Protein AF-A0A7S2KEC2-F1 (afdb_monomer)

Mean predicted aligned error: 4.67 Å

Sequence (124 aa):
RSFASSNIIGSRLQLGKDRLLQEFTYMDPRAVGKWDTLPISEVEPAIWALDSAEAGPQGKGGEPPPTDDSTPNETLSIQVIRLRQLISVLDTSFSGENILLIFPDGTGPALLTCMIGGIPLDRV

Radius of gyration: 16.01 Å; Cα contacts (8 Å, |Δi|>4): 134; chains: 1; bounding box: 39×32×39 Å

Foldseek 3Di:
DLLVVLVVVCVVVVHDPVLSDDDDQQQADAFQAPCPPPDCVVRVVVLVCQQVPFCALQQNGRWRDHYPVPRDTDTLNVSLVSLVVVVVCCCVPVPPHDDDDGHPDDSNVVSNVCVVVVNHSSRD

Nearest PDB structures (foldseek):
  4av3-assembly1_A  TM=4.482E-01  e=8.343E+00  Thermotoga maritima
  8to2-assembly1_B  TM=2.078E-01  e=4.167E+00  Synechocystis sp. PCC 6803

Solvent-accessible surface area (backbone atoms only — not comparable to full-atom values): 7353 Å² total; per-residue (Å²): 112,28,68,63,52,49,53,56,51,33,60,75,70,67,52,57,72,91,76,64,78,84,68,70,84,45,56,52,74,80,40,41,19,56,49,69,84,50,59,63,87,62,42,54,61,50,51,53,49,34,50,74,72,44,6,54,60,67,26,72,36,47,60,41,56,72,37,96,81,71,48,57,42,45,30,64,40,55,50,50,53,33,43,52,51,42,50,56,50,46,57,71,75,43,68,93,60,92,82,87,86,72,60,74,56,70,61,64,60,53,52,50,50,33,53,77,68,69,47,55,73,63,79,109

pLDDT: mean 89.36, std 4.73, range [63.31, 94.56]

Organism: NCBI:txid163516

Structure (mmCIF, N/CA/C/O backbone):
data_AF-A0A7S2KEC2-F1
#
_entry.id   AF-A0A7S2KEC2-F1
#
loop_
_atom_site.group_PDB
_atom_site.id
_atom_site.type_symbol
_atom_site.label_atom_id
_atom_site.label_alt_id
_atom_site.label_comp_id
_atom_site.label_asym_id
_atom_site.label_entity_id
_atom_site.label_seq_id
_atom_site.pdbx_PDB_ins_code
_atom_site.Cartn_x
_atom_site.Cartn_y
_atom_site.Cartn_z
_atom_site.occupancy
_atom_site.B_iso_or_equiv
_atom_site.auth_seq_id
_atom_site.auth_comp_id
_atom_site.auth_asym_id
_atom_site.auth_atom_id
_atom_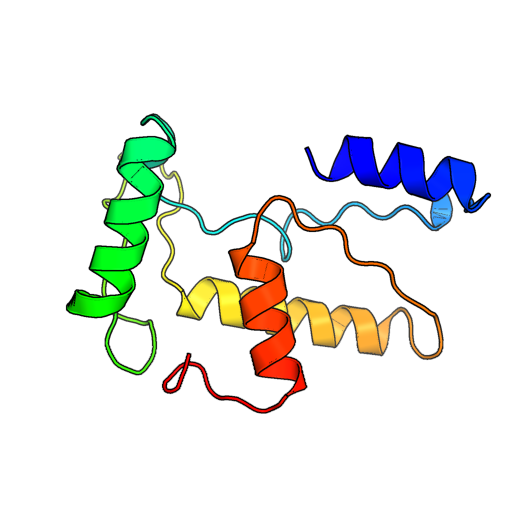site.pdbx_PDB_model_num
ATOM 1 N N . ARG A 1 1 ? -9.131 9.949 -2.244 1.00 77.75 1 ARG A N 1
ATOM 2 C CA . ARG A 1 1 ? -10.470 9.344 -2.510 1.00 77.75 1 ARG A CA 1
ATOM 3 C C . ARG A 1 1 ? -11.017 8.602 -1.285 1.00 77.75 1 ARG A C 1
ATOM 5 O O . ARG A 1 1 ? -12.175 8.809 -0.931 1.00 77.75 1 ARG A O 1
ATOM 12 N N . SER A 1 2 ? -10.187 7.809 -0.606 1.00 85.06 2 SER A N 1
ATOM 13 C CA . SER A 1 2 ? -10.510 7.105 0.647 1.00 85.06 2 SER A CA 1
ATOM 14 C C . SER A 1 2 ? -11.086 8.014 1.746 1.00 85.06 2 SER A C 1
ATOM 16 O O . SER A 1 2 ? -12.136 7.702 2.294 1.00 85.06 2 SER A O 1
ATOM 18 N N . PHE A 1 3 ? -10.495 9.189 1.991 1.00 89.00 3 PHE A N 1
ATOM 19 C CA . PHE A 1 3 ? -10.954 10.128 3.033 1.00 89.00 3 PHE A CA 1
ATOM 20 C C . PHE A 1 3 ? -12.397 10.644 2.859 1.00 89.00 3 PHE A C 1
ATOM 22 O O . PHE A 1 3 ? -13.158 10.767 3.815 1.00 89.00 3 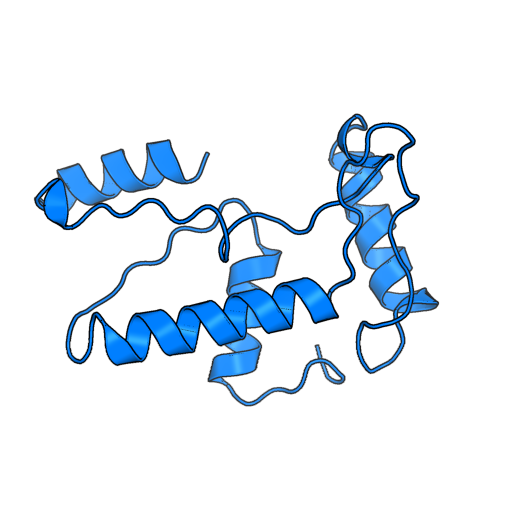PHE A O 1
ATOM 29 N N . ALA A 1 4 ? -12.819 10.958 1.632 1.00 91.12 4 ALA A N 1
ATOM 30 C CA . ALA A 1 4 ? -14.202 11.382 1.400 1.00 91.12 4 ALA A CA 1
ATOM 31 C C . ALA A 1 4 ? -15.178 10.225 1.677 1.00 91.12 4 ALA A C 1
ATOM 33 O O . ALA A 1 4 ? -16.230 10.419 2.285 1.00 91.12 4 ALA A O 1
ATOM 34 N N . SER A 1 5 ? -14.784 9.010 1.288 1.00 92.56 5 SER A N 1
ATOM 35 C CA . SER A 1 5 ? -15.566 7.795 1.519 1.00 92.56 5 SER A CA 1
ATOM 36 C C . SER A 1 5 ? -15.682 7.475 3.010 1.00 92.56 5 SER A C 1
ATOM 38 O O . SER A 1 5 ? -16.777 7.158 3.469 1.00 92.56 5 SER A O 1
ATOM 40 N N . SER A 1 6 ? -14.602 7.633 3.786 1.00 92.62 6 SER A N 1
ATOM 41 C CA . SER A 1 6 ? -14.628 7.411 5.237 1.00 92.62 6 SER A CA 1
ATOM 42 C C . SER A 1 6 ? -15.555 8.382 5.959 1.00 92.62 6 SER A C 1
ATOM 44 O O . SER A 1 6 ? -16.319 7.956 6.818 1.00 92.62 6 SER A O 1
ATOM 46 N N . ASN A 1 7 ? -15.593 9.654 5.554 1.00 92.50 7 ASN A N 1
ATOM 47 C CA . ASN A 1 7 ? -16.534 10.624 6.117 1.00 92.50 7 ASN A CA 1
ATOM 48 C C . ASN A 1 7 ? -17.997 10.281 5.795 1.00 92.50 7 ASN A C 1
ATOM 50 O O . ASN A 1 7 ? -18.866 10.358 6.667 1.00 92.50 7 ASN A O 1
ATOM 54 N N . ILE A 1 8 ? -18.287 9.869 4.556 1.00 94.38 8 ILE A N 1
ATOM 55 C CA . ILE A 1 8 ? -19.643 9.461 4.161 1.00 94.38 8 ILE A CA 1
ATOM 56 C C . ILE A 1 8 ? -20.071 8.214 4.945 1.00 94.38 8 ILE A C 1
ATOM 58 O O . ILE A 1 8 ? -21.176 8.182 5.482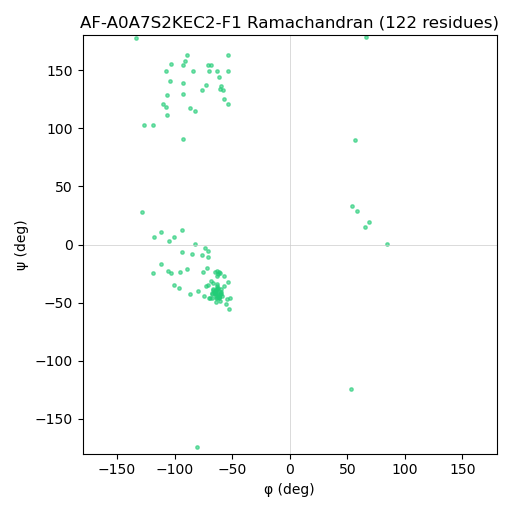 1.00 94.38 8 ILE A O 1
ATOM 62 N N . ILE A 1 9 ? -19.209 7.203 5.052 1.00 93.69 9 ILE A N 1
ATOM 63 C CA . ILE A 1 9 ? -19.524 5.969 5.782 1.00 93.69 9 ILE A CA 1
ATOM 64 C C . ILE A 1 9 ? -19.650 6.247 7.283 1.00 93.69 9 ILE A C 1
ATOM 66 O O . ILE A 1 9 ? -20.638 5.847 7.893 1.00 93.69 9 ILE A O 1
ATOM 70 N N . GLY A 1 10 ? -18.712 6.998 7.860 1.00 93.44 10 GLY A N 1
ATOM 71 C CA . GLY A 1 10 ? -18.717 7.373 9.271 1.00 93.44 10 GLY A CA 1
ATOM 72 C C . GLY A 1 10 ? -19.971 8.138 9.674 1.00 93.44 10 GLY A C 1
ATOM 73 O O . GLY A 1 10 ? -20.598 7.797 10.673 1.00 93.44 10 GLY A O 1
ATOM 74 N N . SER A 1 11 ? -20.402 9.104 8.855 1.00 93.06 11 SER A N 1
ATOM 75 C CA . SER A 1 11 ? -21.653 9.832 9.103 1.00 93.06 11 SER A CA 1
ATOM 76 C C . SER A 1 11 ? -22.888 8.926 9.063 1.00 93.06 11 SER A C 1
ATOM 78 O O . SER A 1 11 ? -23.778 9.080 9.897 1.00 93.06 11 SER A O 1
ATOM 80 N N . ARG A 1 12 ? -22.937 7.940 8.153 1.00 94.56 12 ARG A N 1
ATOM 81 C CA . ARG A 1 12 ? -24.048 6.974 8.082 1.00 94.56 12 ARG A CA 1
ATOM 82 C C . ARG A 1 12 ? -24.061 5.980 9.237 1.00 94.56 12 ARG A C 1
ATOM 84 O O . ARG A 1 12 ? -25.137 5.597 9.679 1.00 94.56 12 ARG A O 1
ATOM 91 N N . LEU A 1 13 ? -22.887 5.585 9.719 1.00 92.88 13 LEU A N 1
ATOM 92 C CA . LEU A 1 13 ? -22.727 4.710 10.881 1.00 92.88 13 LEU A CA 1
ATOM 93 C C . LEU A 1 13 ? -22.816 5.465 12.215 1.00 92.88 13 LEU A C 1
ATOM 95 O O . LEU A 1 13 ? -22.685 4.843 13.263 1.00 92.88 13 LEU A O 1
ATOM 99 N N . GLN A 1 14 ? -23.037 6.786 12.183 1.00 92.75 14 GLN A N 1
ATOM 100 C CA . GLN A 1 14 ? -23.075 7.655 13.364 1.00 92.75 14 GLN A CA 1
ATOM 101 C C . GLN A 1 14 ? -21.806 7.539 14.227 1.00 92.75 14 GLN A C 1
ATOM 103 O O . GLN A 1 14 ? -21.852 7.664 15.450 1.00 92.75 14 GLN A O 1
ATOM 108 N N . LEU A 1 15 ? -20.658 7.309 13.582 1.00 91.31 15 LEU A N 1
ATOM 109 C CA . LEU A 1 15 ? -19.366 7.270 14.254 1.00 91.31 15 LEU A CA 1
ATOM 110 C C . LEU A 1 15 ? -18.940 8.685 14.658 1.00 91.31 15 LEU A C 1
ATOM 112 O O . LEU A 1 15 ? -19.062 9.639 13.883 1.00 91.31 15 LEU A O 1
ATOM 116 N N . GLY A 1 16 ? -18.414 8.813 15.876 1.00 89.19 16 GLY A N 1
ATOM 117 C CA . GLY A 1 16 ? -17.785 10.046 16.336 1.00 89.19 16 GLY A CA 1
ATOM 118 C C . GLY A 1 16 ? -16.545 10.385 15.503 1.00 89.19 16 GLY A C 1
ATOM 119 O O . GLY A 1 16 ? -15.860 9.500 14.987 1.00 89.19 16 GLY A O 1
ATOM 120 N N . LYS A 1 17 ? -16.238 11.681 15.356 1.00 86.31 17 LYS A N 1
ATOM 121 C CA . LYS A 1 17 ? -15.052 12.134 14.600 1.00 86.31 17 LYS A CA 1
ATOM 122 C C . LYS A 1 17 ? -13.736 11.657 15.217 1.00 86.31 17 LYS A C 1
ATOM 124 O O . LYS A 1 17 ? -12.753 11.521 14.506 1.00 86.31 17 LYS A O 1
ATOM 129 N N . ASP A 1 18 ? -13.733 11.390 16.515 1.00 88.12 18 ASP A N 1
ATOM 130 C CA . ASP A 1 18 ? -12.628 10.796 17.268 1.00 88.12 18 ASP A CA 1
ATOM 131 C C . ASP A 1 18 ? -12.313 9.354 16.839 1.00 88.12 18 ASP A C 1
ATOM 133 O O . ASP A 1 18 ? -11.190 8.894 17.015 1.00 88.12 18 ASP A O 1
ATOM 137 N N . ARG A 1 19 ? -13.287 8.653 16.245 1.00 88.69 19 ARG A N 1
ATOM 138 C CA . ARG A 1 19 ? -13.129 7.299 15.695 1.00 88.69 19 ARG A CA 1
ATOM 139 C C . ARG A 1 19 ? -12.786 7.286 14.203 1.00 88.69 19 ARG A C 1
ATOM 141 O O . ARG A 1 19 ? -12.508 6.226 13.650 1.00 88.69 19 ARG A O 1
ATOM 148 N N . LEU A 1 20 ? -12.794 8.444 13.540 1.00 90.62 20 LEU A N 1
ATOM 149 C CA . LEU A 1 20 ? -12.386 8.580 12.143 1.00 90.62 20 LEU A CA 1
ATOM 150 C C . LEU A 1 20 ? -10.907 8.949 12.077 1.00 90.62 20 LEU A C 1
ATOM 152 O O . LEU A 1 20 ? -10.539 10.122 12.074 1.00 90.62 20 LEU A O 1
ATOM 156 N N . LEU A 1 21 ? -10.066 7.922 12.014 1.00 89.94 21 LEU A N 1
ATOM 157 C CA . LEU A 1 21 ? -8.623 8.082 11.915 1.00 89.94 21 LEU A CA 1
ATOM 158 C C . LEU A 1 21 ? -8.179 8.086 10.459 1.00 89.94 21 LEU A C 1
ATOM 160 O O . LEU A 1 21 ? -8.666 7.314 9.631 1.00 89.94 21 LEU A O 1
ATOM 164 N N . GLN A 1 22 ? -7.246 8.980 10.156 1.00 89.88 22 GLN A N 1
ATOM 165 C CA . GLN A 1 22 ? -6.608 9.050 8.857 1.00 89.88 22 GLN A CA 1
ATOM 166 C C . GLN A 1 22 ? -5.177 8.546 8.986 1.00 89.88 22 GLN A C 1
ATOM 168 O O . GLN A 1 22 ? -4.383 9.131 9.716 1.00 89.88 22 GLN A O 1
ATOM 173 N N . GLU A 1 23 ? -4.873 7.473 8.262 1.00 87.75 23 GLU A N 1
ATOM 174 C CA . GLU A 1 23 ? -3.548 6.866 8.240 1.00 87.75 23 GLU A CA 1
ATOM 175 C C . GLU A 1 23 ? -2.897 7.111 6.879 1.00 87.75 23 GLU A C 1
ATOM 177 O O . GLU A 1 23 ? -3.442 6.723 5.845 1.00 87.75 23 GLU A O 1
ATOM 182 N N . PHE A 1 24 ? -1.743 7.775 6.890 1.00 83.81 24 PHE A N 1
ATOM 183 C CA . PHE A 1 24 ? -0.993 8.145 5.686 1.00 83.81 24 PHE A CA 1
ATOM 184 C C . PHE A 1 24 ? 0.319 7.381 5.556 1.00 83.81 24 PHE A C 1
ATOM 186 O O . PHE A 1 24 ? 0.914 7.368 4.489 1.00 83.81 24 PHE A O 1
ATOM 193 N N . THR A 1 25 ? 0.802 6.765 6.632 1.00 86.69 25 THR A N 1
ATOM 194 C CA . THR A 1 25 ? 2.098 6.092 6.625 1.00 86.69 25 THR A CA 1
ATOM 195 C C . THR A 1 25 ? 1.966 4.661 6.133 1.00 86.69 25 THR A C 1
ATOM 197 O O . THR A 1 25 ? 2.780 4.207 5.334 1.00 86.69 25 THR A O 1
ATOM 200 N N . TYR A 1 26 ? 0.937 3.939 6.581 1.00 91.38 26 TYR A N 1
ATOM 201 C CA . TYR A 1 26 ? 0.833 2.504 6.296 1.00 91.38 26 TYR A CA 1
ATOM 202 C C . TYR A 1 26 ? -0.169 2.138 5.199 1.00 91.38 26 TYR A C 1
ATOM 204 O O . TYR A 1 26 ? -0.050 1.072 4.596 1.00 91.38 26 TYR A O 1
ATOM 212 N N . MET A 1 27 ? -1.169 2.993 4.967 1.00 91.06 27 MET A N 1
ATOM 213 C CA . MET A 1 27 ? -2.302 2.720 4.072 1.00 91.06 27 MET A CA 1
ATOM 214 C C . MET A 1 27 ? -2.230 3.465 2.737 1.00 91.06 27 MET A C 1
ATOM 216 O O . MET A 1 27 ? -3.164 3.369 1.937 1.00 91.06 27 MET A O 1
ATOM 220 N N . ASP A 1 28 ? -1.154 4.212 2.502 1.00 89.25 28 ASP A N 1
ATOM 221 C CA . ASP A 1 28 ? -0.957 4.887 1.226 1.00 89.25 28 ASP A CA 1
ATOM 222 C C . ASP A 1 28 ? -0.650 3.859 0.122 1.00 89.25 28 ASP A C 1
ATOM 224 O O . ASP A 1 28 ? -0.071 2.795 0.416 1.00 89.25 28 ASP A O 1
ATOM 228 N N . PRO A 1 29 ? -1.047 4.127 -1.139 1.00 89.00 29 PRO A N 1
ATOM 229 C CA . PRO A 1 29 ? -0.679 3.283 -2.262 1.00 89.00 29 PRO A CA 1
ATOM 230 C C . PRO A 1 29 ? 0.832 3.080 -2.334 1.00 89.00 29 PRO A C 1
ATOM 232 O O . PRO A 1 29 ? 1.639 3.796 -1.734 1.00 89.00 29 PRO A O 1
ATOM 235 N N . ARG A 1 30 ? 1.236 2.069 -3.091 1.00 88.94 30 ARG A N 1
ATOM 236 C CA . ARG A 1 30 ? 2.646 1.890 -3.419 1.00 88.94 30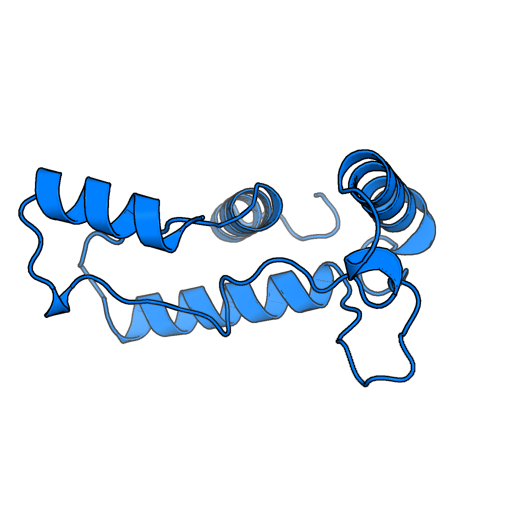 ARG A CA 1
ATOM 237 C C . ARG A 1 30 ? 3.149 3.110 -4.189 1.00 88.94 30 ARG A C 1
ATOM 239 O O . ARG A 1 30 ? 2.504 3.533 -5.146 1.00 88.94 30 ARG A O 1
ATOM 246 N N . ALA A 1 31 ? 4.310 3.628 -3.804 1.00 90.69 31 ALA A N 1
ATOM 247 C CA . ALA A 1 31 ? 4.922 4.734 -4.522 1.00 90.69 31 ALA A CA 1
ATOM 248 C C . ALA A 1 31 ? 5.566 4.250 -5.834 1.00 90.69 31 ALA A C 1
ATOM 250 O O . ALA A 1 31 ? 6.279 3.242 -5.859 1.00 90.69 31 ALA A O 1
ATOM 251 N N . VA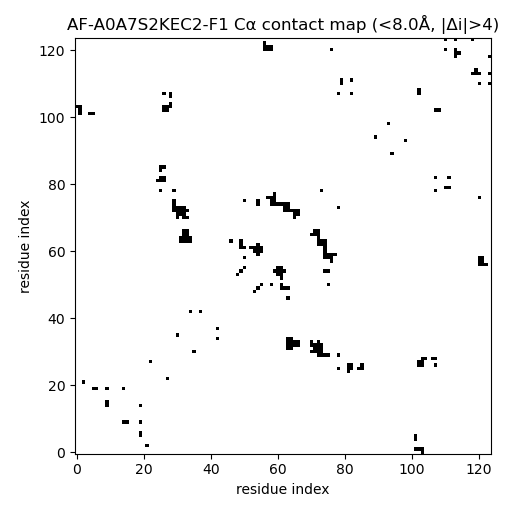L A 1 32 ? 5.303 4.966 -6.928 1.00 92.56 32 VAL A N 1
ATOM 252 C CA . VAL A 1 32 ? 5.630 4.535 -8.301 1.00 92.56 32 VAL A CA 1
ATOM 253 C C . VAL A 1 32 ? 6.734 5.375 -8.955 1.00 92.56 32 VAL A C 1
ATOM 255 O O . VAL A 1 32 ? 6.979 5.252 -10.156 1.00 92.56 32 VAL A O 1
ATOM 258 N N . GLY A 1 33 ? 7.416 6.221 -8.176 1.00 92.75 33 GLY A N 1
ATOM 259 C CA . GLY A 1 33 ? 8.513 7.062 -8.647 1.00 92.75 33 GLY A CA 1
ATOM 260 C C . GLY A 1 33 ? 8.124 7.898 -9.864 1.00 92.75 33 GLY A C 1
ATOM 261 O O . GLY A 1 33 ? 7.127 8.619 -9.861 1.00 92.75 33 GLY A O 1
ATOM 262 N N . LYS A 1 34 ? 8.894 7.763 -10.946 1.00 92.12 34 LYS A N 1
ATOM 263 C CA . LYS A 1 34 ? 8.741 8.560 -12.172 1.00 92.12 34 LYS A CA 1
ATOM 264 C C . LYS A 1 34 ? 7.382 8.381 -12.846 1.00 92.12 34 LYS A C 1
ATOM 266 O O . LYS A 1 34 ? 6.941 9.252 -13.598 1.00 92.12 34 LYS A O 1
ATOM 271 N N . TRP A 1 35 ? 6.723 7.254 -12.595 1.00 92.69 35 TRP A N 1
ATOM 272 C CA . TRP A 1 35 ? 5.422 6.938 -13.168 1.00 92.69 35 TRP A CA 1
ATOM 273 C C . TRP A 1 35 ? 4.261 7.685 -12.508 1.00 92.69 35 TRP A C 1
ATOM 275 O O . TRP A 1 35 ? 3.170 7.670 -13.060 1.00 92.69 35 TRP A O 1
ATOM 285 N N . ASP A 1 36 ? 4.475 8.396 -11.399 1.00 89.25 36 ASP A N 1
ATOM 286 C CA . ASP A 1 36 ? 3.396 9.087 -10.671 1.00 89.25 36 ASP A CA 1
ATOM 287 C C . ASP A 1 36 ? 2.715 10.187 -11.509 1.00 89.25 36 ASP A C 1
ATOM 289 O O . ASP A 1 36 ? 1.531 10.480 -11.364 1.00 89.25 36 ASP A O 1
ATOM 293 N N . THR A 1 37 ? 3.453 10.758 -12.464 1.00 88.62 37 THR A N 1
ATOM 294 C CA . THR A 1 37 ? 2.947 11.797 -13.379 1.00 88.62 37 THR A CA 1
ATOM 295 C C . THR A 1 37 ? 2.222 11.246 -14.610 1.00 88.62 37 THR A C 1
ATOM 297 O O . THR A 1 37 ? 1.643 12.019 -15.378 1.00 88.62 37 THR A O 1
ATOM 300 N N . LEU A 1 38 ? 2.259 9.929 -14.826 1.00 92.56 38 LEU A N 1
ATOM 301 C CA . LEU A 1 38 ? 1.693 9.286 -16.007 1.00 92.56 38 LEU A CA 1
ATOM 302 C C . LEU A 1 38 ? 0.231 8.863 -15.780 1.00 92.56 38 LEU A C 1
ATOM 304 O O . LEU A 1 38 ? -0.209 8.673 -14.644 1.00 92.56 38 LEU A O 1
ATOM 308 N N . PRO A 1 39 ? -0.559 8.688 -16.855 1.00 93.44 39 PRO A N 1
ATOM 309 C CA . PRO A 1 39 ? -1.926 8.200 -16.736 1.00 93.44 39 PRO A CA 1
ATOM 310 C C . PRO A 1 39 ? -1.978 6.809 -16.095 1.00 93.44 39 PRO A C 1
ATOM 312 O O . PRO A 1 39 ? -1.256 5.900 -16.501 1.00 93.44 39 PRO A O 1
ATOM 315 N N . ILE A 1 40 ? -2.914 6.605 -15.162 1.00 88.56 40 ILE A N 1
ATOM 316 C CA . ILE A 1 40 ? -3.086 5.319 -14.462 1.00 88.56 40 ILE A CA 1
ATOM 317 C C . ILE A 1 40 ? -3.253 4.128 -15.421 1.00 88.56 40 ILE A C 1
ATOM 319 O O . ILE A 1 40 ? -2.763 3.043 -15.137 1.00 88.56 40 ILE A O 1
ATOM 323 N N . SER A 1 41 ? -3.866 4.349 -16.592 1.00 92.25 41 SER A N 1
ATOM 324 C CA . SER A 1 41 ? -4.059 3.336 -17.637 1.00 92.25 41 SER A CA 1
ATOM 325 C C . SER A 1 41 ? -2.760 2.803 -18.243 1.00 92.25 41 SER A C 1
ATOM 327 O O . SER A 1 41 ? -2.765 1.721 -18.818 1.00 92.25 41 SER A O 1
ATOM 329 N N . GLU A 1 42 ? -1.671 3.565 -18.157 1.00 92.38 42 GLU A N 1
ATOM 330 C CA . GLU A 1 42 ? -0.343 3.161 -18.632 1.00 92.38 42 GLU A CA 1
ATOM 331 C C . GLU A 1 42 ? 0.499 2.582 -17.491 1.00 92.38 42 GLU A C 1
ATOM 333 O O . GLU A 1 42 ? 1.224 1.606 -17.676 1.00 92.38 42 GLU A O 1
ATOM 338 N N . VAL A 1 43 ? 0.365 3.162 -16.299 1.00 92.06 43 VAL A N 1
ATOM 339 C CA . VAL A 1 43 ? 1.168 2.820 -15.121 1.00 92.06 43 VAL A CA 1
ATOM 340 C C . VAL A 1 43 ? 0.751 1.488 -14.506 1.00 92.06 43 VAL A C 1
ATOM 342 O O . VAL A 1 43 ? 1.607 0.673 -14.176 1.00 92.06 43 VAL A O 1
ATOM 345 N N . GLU A 1 44 ? -0.551 1.241 -14.369 1.00 89.62 44 GLU A N 1
ATOM 346 C CA . GLU A 1 44 ? -1.073 0.035 -13.716 1.00 89.62 44 GLU A CA 1
ATOM 347 C C . GLU A 1 44 ? -0.625 -1.260 -14.430 1.00 89.62 44 GLU A C 1
ATOM 349 O O . GLU A 1 44 ? -0.036 -2.117 -13.765 1.00 89.62 44 GLU A O 1
ATOM 354 N N . PRO A 1 45 ? -0.747 -1.396 -15.771 1.00 91.62 45 PRO A N 1
ATOM 355 C CA . PRO A 1 45 ? -0.214 -2.561 -16.478 1.00 91.62 45 PRO A CA 1
ATOM 356 C C . PRO A 1 45 ? 1.310 -2.693 -16.378 1.00 91.62 45 PRO A C 1
ATOM 358 O O . PRO A 1 45 ? 1.822 -3.810 -16.315 1.00 91.62 45 PRO A O 1
ATOM 361 N N . ALA A 1 46 ? 2.042 -1.573 -16.368 1.00 91.56 46 ALA A N 1
ATOM 362 C CA . ALA A 1 46 ? 3.500 -1.580 -16.269 1.00 91.56 46 ALA A CA 1
ATOM 363 C C . ALA A 1 46 ? 3.975 -2.089 -14.901 1.00 91.56 46 ALA A C 1
ATOM 365 O O . ALA A 1 46 ? 4.898 -2.898 -14.841 1.00 91.56 46 ALA A O 1
ATOM 366 N N . ILE A 1 47 ? 3.309 -1.678 -13.817 1.00 90.00 47 ILE A N 1
ATOM 367 C CA . ILE A 1 47 ? 3.593 -2.169 -12.462 1.00 90.00 47 ILE A CA 1
ATOM 368 C C . ILE A 1 47 ? 3.318 -3.664 -12.369 1.00 90.00 47 ILE A C 1
ATOM 370 O O . ILE A 1 47 ? 4.162 -4.398 -11.870 1.00 90.00 47 ILE A O 1
ATOM 374 N N . TRP A 1 48 ? 2.183 -4.140 -12.886 1.00 88.12 48 TRP A N 1
ATOM 375 C CA . TRP A 1 48 ? 1.867 -5.570 -12.851 1.00 88.12 48 TRP A CA 1
ATOM 376 C C . TRP A 1 48 ? 2.846 -6.410 -13.669 1.00 88.12 48 TRP A C 1
ATOM 378 O O . TRP A 1 48 ? 3.235 -7.496 -13.241 1.00 88.12 48 TRP A O 1
ATOM 388 N N . ALA A 1 49 ? 3.272 -5.910 -14.831 1.00 90.44 49 ALA A N 1
ATOM 389 C CA . ALA A 1 49 ? 4.291 -6.571 -15.636 1.00 90.44 49 ALA A CA 1
ATOM 390 C C . ALA A 1 49 ? 5.636 -6.630 -14.896 1.00 90.44 49 ALA A C 1
ATOM 392 O O . ALA A 1 49 ? 6.265 -7.685 -14.862 1.00 90.44 49 ALA A O 1
ATOM 393 N N . LEU A 1 50 ? 6.044 -5.529 -14.263 1.00 90.19 50 LEU A N 1
ATOM 394 C CA . LEU A 1 50 ? 7.267 -5.439 -13.468 1.00 90.19 50 LEU A CA 1
ATOM 395 C C . LEU A 1 50 ? 7.218 -6.355 -12.236 1.00 90.19 50 LEU A C 1
ATOM 397 O O . LEU A 1 50 ? 8.178 -7.077 -11.973 1.00 90.19 50 LEU A O 1
ATOM 401 N N . ASP A 1 51 ? 6.087 -6.416 -11.536 1.00 86.62 51 ASP A N 1
ATOM 402 C CA . ASP A 1 51 ? 5.903 -7.319 -10.398 1.00 86.62 51 ASP A CA 1
ATOM 403 C C . ASP A 1 51 ? 5.954 -8.790 -10.826 1.00 86.62 51 ASP A C 1
ATOM 405 O O . ASP A 1 51 ? 6.617 -9.605 -10.185 1.00 86.62 51 ASP A O 1
ATOM 409 N N . SER A 1 52 ? 5.329 -9.126 -11.956 1.00 86.62 52 SER A N 1
ATOM 410 C CA . SER A 1 52 ? 5.320 -10.494 -12.474 1.00 86.62 52 SER A CA 1
ATOM 411 C C . SER A 1 52 ? 6.667 -10.937 -13.053 1.00 86.62 52 SER A C 1
ATOM 413 O O . SER A 1 52 ? 6.986 -12.124 -12.975 1.00 86.62 52 SER A O 1
ATOM 415 N N . ALA A 1 53 ? 7.416 -10.040 -13.698 1.00 86.94 53 ALA A N 1
ATOM 416 C CA . ALA A 1 53 ? 8.615 -10.398 -14.457 1.00 86.94 53 ALA A CA 1
ATOM 417 C C . ALA A 1 53 ? 9.921 -10.119 -13.702 1.00 86.94 53 ALA A C 1
ATOM 419 O O . ALA A 1 53 ? 10.880 -10.879 -13.843 1.00 86.94 53 ALA A O 1
ATOM 420 N N . GLU A 1 54 ? 9.973 -9.049 -12.907 1.00 85.12 54 GLU A N 1
ATOM 421 C CA . GLU A 1 54 ? 11.220 -8.500 -12.359 1.00 85.12 54 GLU A CA 1
ATOM 422 C C . GLU A 1 54 ? 11.273 -8.510 -10.828 1.00 85.12 54 GLU A C 1
ATOM 424 O O . GLU A 1 54 ? 12.367 -8.556 -10.257 1.00 85.12 54 GLU A O 1
ATOM 429 N N . ALA A 1 55 ? 10.127 -8.517 -10.135 1.00 81.88 55 ALA A N 1
ATOM 430 C CA . ALA A 1 55 ? 10.124 -8.438 -8.673 1.00 81.88 55 ALA A CA 1
ATOM 431 C C . ALA A 1 55 ? 10.610 -9.710 -7.961 1.00 81.88 55 ALA A C 1
ATOM 433 O O . ALA A 1 55 ? 11.068 -9.668 -6.808 1.00 81.88 55 ALA A O 1
ATOM 434 N N . GLY A 1 56 ? 10.583 -10.835 -8.680 1.00 82.88 56 GLY A N 1
ATOM 435 C CA . GLY A 1 56 ? 10.984 -12.147 -8.192 1.00 82.88 56 GLY A CA 1
ATOM 436 C C . GLY A 1 56 ? 10.057 -12.687 -7.094 1.00 82.88 56 GLY A C 1
ATOM 437 O O . GLY A 1 56 ? 9.137 -12.003 -6.650 1.00 82.88 56 GLY A O 1
ATOM 438 N N . PRO A 1 57 ? 10.320 -13.904 -6.584 1.00 81.50 57 PRO A N 1
ATOM 439 C CA . PRO A 1 57 ? 9.411 -14.573 -5.651 1.00 81.50 57 PRO A CA 1
ATOM 440 C C . PRO A 1 57 ? 9.179 -13.798 -4.354 1.00 81.50 57 PRO A C 1
ATOM 442 O O . PRO A 1 57 ? 8.188 -13.992 -3.690 1.00 81.50 57 PRO A O 1
ATOM 445 N N . GLN A 1 58 ? 10.094 -12.931 -3.931 1.00 83.56 58 GLN A N 1
ATOM 446 C CA . GLN A 1 58 ? 9.943 -12.211 -2.662 1.00 83.56 58 GLN A CA 1
ATOM 447 C C . GLN A 1 58 ? 9.450 -10.771 -2.850 1.00 83.56 58 GLN A C 1
ATOM 449 O O . GLN A 1 58 ? 9.439 -10.018 -1.879 1.00 83.56 58 GLN A O 1
ATOM 454 N N . GLY A 1 59 ? 9.098 -10.365 -4.077 1.00 81.69 59 GLY A N 1
ATOM 455 C CA . GLY A 1 59 ? 8.655 -9.002 -4.381 1.00 81.69 59 GLY A CA 1
ATOM 456 C C . GLY A 1 59 ? 9.685 -7.924 -4.020 1.00 81.69 59 GLY A C 1
ATOM 457 O O . GLY A 1 59 ? 9.300 -6.825 -3.623 1.00 81.69 59 GLY A O 1
ATOM 458 N N . LYS A 1 60 ? 10.980 -8.275 -4.048 1.00 85.31 60 LYS A N 1
ATOM 459 C CA . LYS A 1 60 ? 12.116 -7.425 -3.632 1.00 85.31 60 LYS A CA 1
ATOM 460 C C . LYS A 1 60 ? 12.931 -6.884 -4.803 1.00 85.31 60 LYS A C 1
ATOM 462 O O . LYS A 1 60 ? 13.679 -5.935 -4.610 1.00 85.31 60 LYS A O 1
ATOM 467 N N . GLY A 1 61 ? 12.872 -7.542 -5.959 1.00 83.06 61 GLY A N 1
ATOM 468 C CA . GLY A 1 61 ? 13.413 -6.998 -7.203 1.00 83.06 61 GLY A CA 1
ATOM 469 C C . GLY A 1 61 ? 12.425 -6.012 -7.818 1.00 83.06 61 GLY A C 1
ATOM 470 O O . GLY A 1 61 ? 11.372 -5.779 -7.227 1.00 83.06 61 GLY A O 1
ATOM 471 N N . GLY A 1 62 ? 12.721 -5.521 -9.022 1.00 81.44 62 GLY A N 1
ATOM 472 C CA . GLY A 1 62 ? 11.785 -4.713 -9.808 1.00 81.44 62 GLY A CA 1
ATOM 473 C C . GLY A 1 62 ? 11.304 -3.478 -9.047 1.00 81.44 62 GLY A C 1
ATOM 474 O O . GLY A 1 62 ? 10.292 -3.509 -8.347 1.00 81.44 62 GLY A O 1
ATOM 475 N N . GLU A 1 63 ? 12.021 -2.367 -9.184 1.00 89.56 63 GLU A N 1
ATOM 476 C CA . GLU A 1 63 ? 11.577 -1.084 -8.636 1.00 89.56 63 GLU A CA 1
ATOM 477 C C . GLU A 1 63 ? 11.041 -0.209 -9.767 1.00 89.56 63 GLU A C 1
ATOM 479 O O . GLU A 1 63 ? 11.644 -0.179 -10.845 1.00 89.56 63 GLU A O 1
ATOM 484 N N . PRO A 1 64 ? 9.946 0.539 -9.544 1.00 91.12 64 PRO A N 1
ATOM 485 C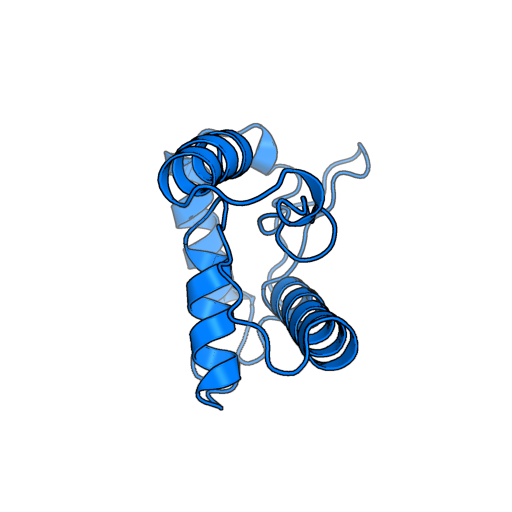 CA . PRO A 1 64 ? 9.565 1.597 -10.461 1.00 91.12 64 PRO A CA 1
ATOM 486 C C . PRO A 1 64 ? 10.749 2.554 -10.675 1.00 91.12 64 PRO A C 1
ATOM 488 O O . PRO A 1 64 ? 11.555 2.742 -9.757 1.00 91.12 64 PRO A O 1
ATOM 491 N N . PRO A 1 65 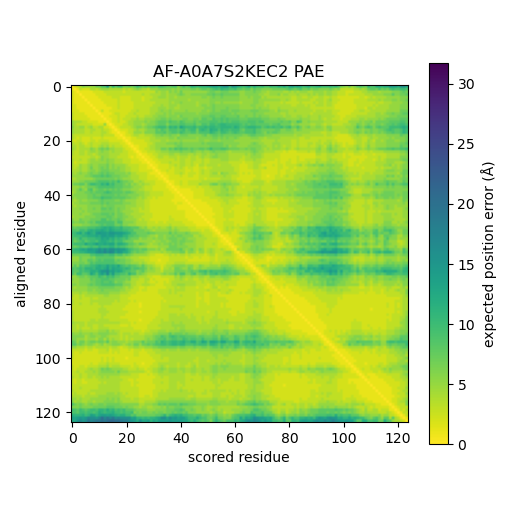? 10.884 3.178 -11.856 1.00 91.19 65 PRO A N 1
ATOM 492 C CA . PRO A 1 65 ? 12.009 4.061 -12.125 1.00 91.19 65 PRO A CA 1
ATOM 493 C C . PRO A 1 65 ? 12.071 5.211 -11.107 1.00 91.19 65 PRO A C 1
ATOM 495 O O . PRO A 1 65 ? 11.041 5.847 -10.858 1.00 91.19 65 PRO A O 1
ATOM 498 N N . PRO A 1 66 ? 13.249 5.509 -10.533 1.00 91.88 66 PRO A N 1
ATOM 499 C CA . PRO A 1 66 ? 13.388 6.589 -9.565 1.00 91.88 66 PRO A CA 1
ATOM 500 C C . PRO A 1 66 ? 13.198 7.958 -10.230 1.00 91.88 66 PRO A C 1
ATOM 502 O O . PRO A 1 66 ? 13.444 8.127 -11.431 1.00 91.88 66 PRO A O 1
ATOM 505 N N . THR A 1 67 ? 12.786 8.942 -9.432 1.00 90.62 67 THR A N 1
ATOM 506 C CA . THR A 1 67 ? 12.704 10.353 -9.836 1.00 90.62 67 THR A CA 1
ATOM 507 C C . THR A 1 67 ? 13.817 11.158 -9.168 1.00 90.62 67 THR A C 1
ATOM 509 O O . THR A 1 67 ? 14.214 10.870 -8.040 1.00 90.62 67 THR A O 1
ATOM 512 N N . ASP A 1 68 ? 14.290 12.212 -9.834 1.00 89.38 68 ASP A N 1
ATOM 513 C CA . ASP A 1 68 ? 15.315 13.122 -9.298 1.00 89.38 68 ASP A CA 1
ATOM 514 C C . ASP A 1 68 ? 14.804 14.017 -8.147 1.00 89.38 68 ASP A C 1
ATOM 516 O O . ASP A 1 68 ? 15.588 14.680 -7.471 1.00 89.38 68 ASP A O 1
ATOM 520 N N . ASP A 1 69 ? 13.491 14.048 -7.908 1.00 87.06 69 ASP A N 1
ATOM 521 C CA . ASP A 1 69 ? 12.825 14.887 -6.904 1.00 87.06 69 ASP A CA 1
ATOM 522 C C . ASP A 1 69 ? 12.612 14.185 -5.551 1.00 87.06 69 ASP A C 1
ATOM 524 O O . ASP A 1 69 ? 11.916 14.707 -4.682 1.00 87.06 69 ASP A O 1
ATOM 528 N N . SER A 1 70 ? 13.251 13.028 -5.342 1.00 83.62 70 SER A N 1
ATOM 529 C CA . SER A 1 70 ? 13.116 12.199 -4.133 1.00 83.62 70 SER A CA 1
ATOM 530 C C . SER A 1 70 ? 11.724 11.590 -3.919 1.00 83.62 70 SER A C 1
ATOM 532 O O . SER A 1 70 ? 11.450 11.083 -2.829 1.00 83.62 70 SER A O 1
ATOM 534 N N . THR A 1 71 ? 10.858 11.591 -4.940 1.00 87.06 71 THR A N 1
ATOM 535 C CA . THR A 1 71 ? 9.622 10.800 -4.922 1.00 87.06 71 THR A CA 1
ATOM 536 C C . THR A 1 71 ? 9.968 9.323 -4.708 1.00 87.06 71 THR A C 1
ATOM 538 O O . THR A 1 71 ? 10.761 8.773 -5.481 1.00 87.06 71 THR A O 1
ATOM 541 N N . PRO A 1 72 ? 9.396 8.662 -3.686 1.00 89.00 72 PRO A N 1
ATOM 542 C CA . PRO A 1 72 ? 9.695 7.265 -3.419 1.00 89.00 72 PRO A CA 1
ATOM 543 C C . PRO A 1 72 ? 9.293 6.356 -4.588 1.00 89.00 72 PRO A C 1
ATOM 545 O O . PRO A 1 72 ? 8.272 6.555 -5.250 1.00 89.00 72 PRO A O 1
ATOM 548 N N . ASN A 1 73 ? 10.093 5.324 -4.820 1.00 91.69 73 ASN A N 1
ATOM 549 C CA . ASN A 1 73 ? 9.827 4.249 -5.763 1.00 91.69 73 ASN A CA 1
ATOM 550 C C . ASN A 1 73 ? 9.951 2.923 -5.006 1.00 91.69 73 ASN A C 1
ATOM 552 O O . ASN A 1 73 ? 11.037 2.472 -4.662 1.00 91.69 73 ASN A O 1
ATOM 556 N N . GLU A 1 74 ? 8.822 2.322 -4.659 1.00 90.62 74 GLU A N 1
ATOM 557 C CA . GLU A 1 74 ? 8.808 1.203 -3.720 1.00 90.62 74 GLU A CA 1
ATOM 558 C C . GLU A 1 74 ? 8.619 -0.131 -4.436 1.00 90.62 74 GLU A C 1
ATOM 560 O O . GLU A 1 74 ? 8.030 -0.204 -5.516 1.00 90.62 74 GLU A O 1
ATOM 565 N N . THR A 1 75 ? 9.075 -1.215 -3.809 1.00 90.81 75 THR A N 1
ATOM 566 C CA . THR A 1 75 ? 8.714 -2.583 -4.203 1.00 90.81 75 THR A CA 1
ATOM 567 C C . THR A 1 75 ? 7.448 -3.051 -3.494 1.00 90.81 75 THR A C 1
ATOM 569 O O . THR A 1 75 ? 7.060 -2.513 -2.451 1.00 90.81 75 THR A O 1
ATOM 572 N N . LEU A 1 76 ? 6.828 -4.112 -4.014 1.00 88.56 76 LEU A N 1
ATOM 573 C CA . LEU A 1 76 ? 5.687 -4.760 -3.366 1.00 88.56 76 LEU A CA 1
ATOM 574 C C . LEU A 1 76 ? 6.031 -5.223 -1.935 1.00 88.56 76 LEU A C 1
ATOM 576 O O . LEU A 1 76 ? 5.214 -5.104 -1.020 1.00 88.56 76 LEU A O 1
ATOM 580 N N . SER A 1 77 ? 7.270 -5.675 -1.703 1.00 90.69 77 SER A N 1
ATOM 581 C CA . SER A 1 77 ? 7.735 -6.094 -0.374 1.00 90.69 77 SER A CA 1
ATOM 582 C C . SER A 1 77 ? 7.749 -4.964 0.664 1.00 90.69 77 SER A C 1
ATOM 584 O O . SER A 1 77 ? 7.452 -5.207 1.837 1.00 90.69 77 SER A O 1
ATOM 586 N N . ILE A 1 78 ? 8.032 -3.724 0.251 1.00 92.00 78 ILE A N 1
ATOM 587 C CA . ILE A 1 78 ? 7.989 -2.554 1.140 1.00 92.00 78 ILE A CA 1
ATOM 588 C C . ILE A 1 78 ? 6.547 -2.274 1.566 1.00 92.00 78 ILE A C 1
ATOM 590 O O . ILE A 1 78 ? 6.288 -2.080 2.755 1.00 92.00 78 ILE A O 1
ATOM 594 N N . GLN A 1 79 ? 5.588 -2.354 0.637 1.00 91.31 79 GLN A N 1
ATOM 595 C CA . GLN A 1 7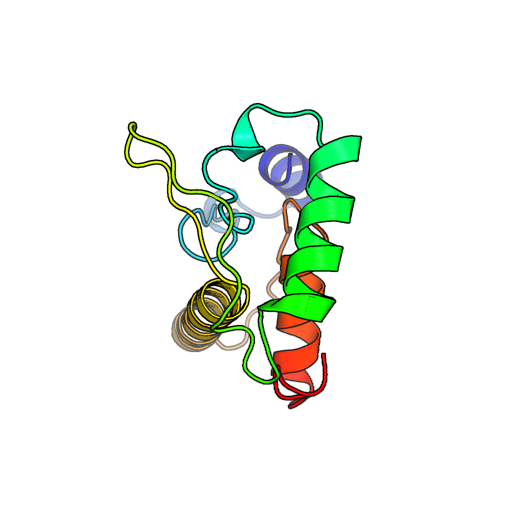9 ? 4.168 -2.211 0.964 1.00 91.31 79 GLN A CA 1
ATOM 596 C C . GLN A 1 79 ? 3.711 -3.277 1.975 1.00 91.31 79 GLN A C 1
ATOM 598 O O . GLN A 1 79 ? 3.019 -2.954 2.941 1.00 91.31 79 GLN A O 1
ATOM 603 N N . VAL A 1 80 ? 4.163 -4.526 1.819 1.00 91.94 80 VAL A N 1
ATOM 604 C CA . VAL A 1 80 ? 3.895 -5.612 2.780 1.00 91.94 80 VAL A CA 1
ATOM 605 C C . VAL A 1 80 ? 4.453 -5.303 4.172 1.00 91.94 80 VAL A C 1
ATOM 607 O O . VAL A 1 80 ? 3.763 -5.519 5.169 1.00 91.94 80 VAL A O 1
ATOM 610 N N . ILE A 1 81 ? 5.667 -4.754 4.275 1.00 93.12 81 ILE A N 1
ATOM 611 C CA . ILE A 1 81 ? 6.254 -4.357 5.566 1.00 93.12 81 ILE A CA 1
ATOM 612 C C . ILE A 1 81 ? 5.397 -3.285 6.253 1.00 93.12 81 ILE A C 1
ATOM 614 O O . ILE A 1 81 ? 5.106 -3.421 7.444 1.00 93.12 81 ILE A O 1
ATOM 618 N N . ARG A 1 82 ? 4.947 -2.263 5.511 1.00 94.25 82 ARG A N 1
ATOM 619 C CA . ARG A 1 82 ? 4.084 -1.192 6.044 1.00 94.25 82 ARG A CA 1
ATOM 620 C C . ARG A 1 82 ? 2.748 -1.735 6.549 1.00 94.25 82 ARG A C 1
ATOM 622 O O . ARG A 1 82 ? 2.331 -1.420 7.658 1.00 94.25 82 ARG A O 1
ATOM 629 N N . LEU A 1 83 ? 2.104 -2.612 5.783 1.00 93.94 83 LEU A N 1
ATOM 630 C CA . LEU A 1 83 ? 0.847 -3.243 6.195 1.00 93.94 83 LEU A CA 1
ATOM 631 C C . LEU A 1 83 ? 1.030 -4.178 7.402 1.00 93.94 83 LEU A C 1
ATOM 633 O O . LEU A 1 83 ? 0.152 -4.263 8.258 1.00 93.94 83 LEU A O 1
ATOM 637 N N . ARG A 1 84 ? 2.181 -4.845 7.531 1.00 93.62 84 ARG A N 1
ATOM 638 C CA . ARG A 1 84 ? 2.493 -5.638 8.729 1.00 93.62 84 ARG A CA 1
ATOM 639 C C . ARG A 1 84 ? 2.657 -4.759 9.970 1.00 93.62 84 ARG A C 1
ATOM 641 O O . ARG A 1 84 ? 2.223 -5.141 11.054 1.00 93.62 84 ARG A O 1
ATOM 648 N N . GLN A 1 85 ? 3.264 -3.584 9.815 1.00 93.94 85 GLN A N 1
ATOM 649 C CA . GLN A 1 85 ? 3.336 -2.583 10.882 1.00 93.94 85 GLN A CA 1
ATOM 650 C C . GLN A 1 85 ? 1.942 -2.055 11.240 1.00 93.94 85 GLN A C 1
ATOM 652 O O . GLN A 1 85 ? 1.641 -1.949 12.427 1.00 93.94 85 GLN A O 1
ATOM 657 N N . LEU A 1 86 ? 1.070 -1.827 10.249 1.00 93.88 86 LEU A N 1
ATOM 658 C CA . LEU A 1 86 ? -0.329 -1.457 10.482 1.00 93.88 86 LEU A CA 1
ATOM 659 C C . LEU A 1 86 ? -1.037 -2.482 11.370 1.00 93.88 86 LEU A C 1
ATOM 661 O O . LEU A 1 86 ? -1.608 -2.086 12.377 1.00 93.88 86 LEU A O 1
ATOM 665 N N . ILE A 1 87 ? -0.958 -3.781 11.051 1.00 92.12 87 ILE A N 1
ATOM 666 C CA . ILE A 1 87 ? -1.559 -4.839 11.887 1.00 92.12 87 ILE A CA 1
ATOM 667 C C . ILE A 1 87 ? -1.058 -4.727 13.332 1.00 92.12 87 ILE A C 1
ATOM 669 O O . ILE A 1 87 ? -1.860 -4.701 14.257 1.00 92.12 87 ILE A O 1
ATOM 673 N N . SER A 1 88 ? 0.254 -4.568 13.530 1.00 92.31 88 SER A N 1
ATOM 674 C CA . SER A 1 88 ? 0.834 -4.438 14.872 1.00 92.31 88 SER A CA 1
ATOM 675 C C . SER A 1 88 ? 0.290 -3.234 15.651 1.00 92.31 88 SER A C 1
ATOM 677 O O . SER A 1 88 ? 0.095 -3.330 16.865 1.00 92.31 88 SER A O 1
ATOM 679 N N . VAL A 1 89 ? 0.068 -2.100 14.981 1.00 92.38 89 VAL A N 1
ATOM 680 C CA . VAL A 1 89 ? -0.528 -0.901 15.591 1.00 92.38 89 VAL A CA 1
ATOM 681 C C . VAL A 1 89 ? -1.998 -1.148 15.918 1.00 92.38 89 VAL A C 1
ATOM 683 O O . VAL A 1 89 ? -2.429 -0.850 17.030 1.00 92.38 89 VAL A O 1
ATOM 686 N N . LEU A 1 90 ? -2.757 -1.728 14.984 1.00 91.94 90 LEU A N 1
ATOM 687 C CA . LEU A 1 90 ? -4.179 -2.012 15.172 1.00 91.94 90 LEU A CA 1
ATOM 688 C C . LEU A 1 90 ? -4.412 -2.985 16.335 1.00 91.94 90 LEU A C 1
ATOM 690 O O . LEU A 1 90 ? -5.251 -2.709 17.192 1.00 91.94 90 LEU A O 1
ATOM 694 N N . ASP A 1 91 ? -3.610 -4.047 16.424 1.00 90.06 91 ASP A N 1
ATOM 695 C CA . ASP A 1 91 ? -3.676 -5.032 17.509 1.00 90.06 91 ASP A CA 1
ATOM 696 C C . ASP A 1 91 ? -3.371 -4.407 18.875 1.00 90.06 91 ASP A C 1
ATOM 698 O O . ASP A 1 91 ? -3.995 -4.751 19.877 1.00 90.06 91 ASP A O 1
ATOM 702 N N . THR A 1 92 ? -2.426 -3.466 18.931 1.00 92.06 92 THR A N 1
ATOM 703 C CA . THR A 1 92 ? -2.017 -2.844 20.198 1.00 92.06 92 THR A CA 1
ATOM 704 C C . THR A 1 92 ? -2.996 -1.758 20.647 1.00 92.06 92 THR A C 1
ATOM 706 O O . THR A 1 92 ? -3.283 -1.638 21.837 1.00 92.06 92 THR A O 1
ATOM 709 N N . SER A 1 93 ? -3.500 -0.943 19.717 1.00 88.94 93 SER A N 1
ATOM 710 C CA . SER A 1 93 ? -4.275 0.261 20.041 1.00 88.94 93 SER A CA 1
ATOM 711 C C . SER A 1 93 ? -5.790 0.063 20.024 1.00 88.94 93 SER A C 1
ATOM 713 O O . SER A 1 93 ? -6.486 0.813 20.702 1.00 88.94 93 SER A O 1
ATOM 715 N N . PHE A 1 94 ? -6.305 -0.928 19.292 1.00 89.00 94 PHE A N 1
ATOM 716 C CA . PHE A 1 94 ? -7.746 -1.129 19.075 1.00 89.00 94 PHE A CA 1
ATOM 717 C C . PHE A 1 94 ? -8.194 -2.560 19.400 1.00 89.00 94 PHE A C 1
ATOM 719 O O . PHE A 1 94 ? -9.162 -3.071 18.837 1.00 89.00 94 PHE A O 1
ATOM 726 N N . SER A 1 95 ? -7.488 -3.220 20.321 1.00 88.12 95 SER A N 1
ATOM 727 C CA . SER A 1 95 ? -7.792 -4.590 20.740 1.00 88.12 95 SER A CA 1
ATOM 728 C C . SER A 1 95 ? -9.252 -4.739 21.183 1.00 88.12 95 SER A C 1
ATOM 730 O O . SER A 1 95 ? -9.689 -4.122 22.154 1.00 88.12 95 SER A O 1
ATOM 732 N N . GLY A 1 96 ? -9.988 -5.624 20.506 1.00 88.62 96 GLY A N 1
ATOM 733 C CA . GLY A 1 96 ? -11.394 -5.920 20.795 1.00 88.62 96 GLY A CA 1
ATOM 734 C C . GLY A 1 96 ? -12.402 -4.966 20.145 1.00 88.62 96 GLY A C 1
ATOM 735 O O . GLY A 1 96 ? -13.604 -5.157 20.330 1.00 88.62 96 GLY A O 1
ATOM 736 N N . GLU A 1 97 ? -11.949 -3.974 19.375 1.00 91.06 97 GLU A N 1
ATOM 737 C CA . GLU A 1 97 ? -12.820 -3.102 18.586 1.00 91.06 97 GLU A CA 1
ATOM 738 C C . GLU A 1 97 ? -13.015 -3.628 17.153 1.00 91.06 97 GLU A C 1
ATOM 740 O O . GLU A 1 97 ? -12.171 -4.328 16.592 1.00 91.06 97 GLU A O 1
ATOM 745 N N . ASN A 1 98 ? -14.143 -3.265 16.533 1.00 91.25 98 ASN A N 1
ATOM 746 C CA . ASN A 1 98 ? -14.387 -3.532 15.116 1.00 91.25 98 ASN A CA 1
ATOM 747 C C . ASN A 1 98 ? -13.805 -2.394 14.277 1.00 91.25 98 ASN A C 1
ATOM 749 O O . ASN A 1 98 ? -14.267 -1.255 14.364 1.00 91.25 98 ASN A O 1
ATOM 753 N N . ILE A 1 99 ? -12.827 -2.715 13.436 1.00 92.12 99 ILE A N 1
ATOM 754 C CA . ILE A 1 99 ? -12.079 -1.734 12.649 1.00 92.12 99 ILE A CA 1
ATOM 755 C C . ILE A 1 99 ? -12.517 -1.819 11.186 1.00 92.12 99 ILE A C 1
ATOM 757 O O . ILE A 1 99 ? -12.509 -2.895 10.588 1.00 92.12 99 ILE A O 1
ATOM 761 N N . LEU A 1 100 ? -12.875 -0.677 10.593 1.00 92.38 100 LEU A N 1
ATOM 762 C CA . LEU A 1 100 ? -13.157 -0.563 9.162 1.00 92.38 100 LEU A CA 1
ATOM 763 C C . LEU A 1 100 ? -12.007 0.163 8.461 1.00 92.38 100 LEU A C 1
ATOM 765 O O . LEU A 1 100 ? -11.829 1.367 8.632 1.00 92.38 100 LEU A O 1
ATOM 769 N N . LEU A 1 101 ? -11.263 -0.565 7.630 1.00 93.06 101 LEU A N 1
ATOM 770 C CA . LEU A 1 101 ? -10.187 -0.009 6.811 1.00 93.06 101 LEU A CA 1
ATOM 771 C C . LEU A 1 101 ? -10.720 0.388 5.429 1.00 93.06 101 LEU A C 1
ATOM 773 O O . LEU A 1 101 ? -11.371 -0.408 4.754 1.00 93.06 101 LEU A O 1
ATOM 777 N N . ILE A 1 102 ? -10.432 1.618 4.997 1.00 93.19 102 ILE A N 1
ATOM 778 C CA . ILE A 1 102 ? -10.844 2.147 3.688 1.00 93.19 102 ILE A CA 1
ATOM 779 C C . ILE A 1 102 ? -9.593 2.494 2.888 1.00 93.19 102 ILE A C 1
ATOM 781 O O . ILE A 1 102 ? -8.963 3.528 3.113 1.00 93.19 102 ILE A O 1
ATOM 785 N N . 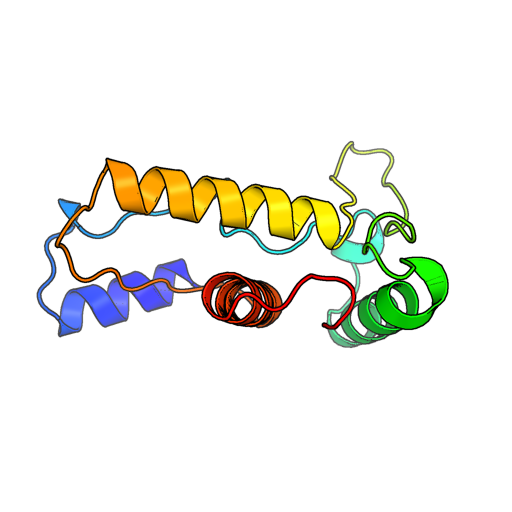PHE A 1 103 ? -9.253 1.629 1.936 1.00 92.44 103 PHE A N 1
ATOM 786 C CA . PHE A 1 103 ? -8.070 1.790 1.101 1.00 92.44 103 PHE A CA 1
ATOM 787 C C . PHE A 1 103 ? -8.322 2.716 -0.101 1.00 92.44 103 PHE A C 1
ATOM 789 O O . PHE A 1 103 ? -9.449 2.809 -0.600 1.00 92.44 103 PHE A O 1
ATOM 796 N N . PRO A 1 104 ? -7.291 3.445 -0.558 1.00 90.31 104 PRO A N 1
ATOM 797 C CA . PRO A 1 104 ? -7.349 4.239 -1.783 1.00 90.31 104 PRO A CA 1
ATOM 798 C C . PRO A 1 104 ? -7.269 3.395 -3.068 1.00 90.31 104 PRO A C 1
ATOM 800 O O . PRO A 1 104 ? -7.743 3.869 -4.102 1.00 90.31 104 PRO A O 1
ATOM 803 N N . ASP A 1 105 ? -6.702 2.186 -2.997 1.00 88.44 105 ASP A N 1
ATOM 804 C CA . ASP A 1 105 ? -6.452 1.269 -4.113 1.00 88.44 105 ASP A CA 1
ATOM 805 C C . ASP A 1 105 ? -6.878 -0.184 -3.796 1.00 88.44 105 ASP A C 1
ATOM 807 O O . ASP A 1 105 ? -7.383 -0.486 -2.711 1.00 88.44 105 ASP A O 1
ATOM 811 N N . GLY A 1 106 ? -6.721 -1.083 -4.776 1.00 88.31 106 GLY A N 1
ATOM 812 C CA . GLY A 1 106 ? -7.029 -2.513 -4.635 1.00 88.31 106 GLY A CA 1
ATOM 813 C C . GLY A 1 106 ? -5.865 -3.370 -4.120 1.00 88.31 106 GLY A C 1
ATOM 814 O O . GLY A 1 106 ? -6.099 -4.440 -3.559 1.00 88.31 106 GLY A O 1
ATOM 815 N N . THR A 1 107 ? -4.623 -2.902 -4.257 1.00 88.56 107 THR A N 1
ATOM 816 C CA . THR A 1 107 ? -3.418 -3.665 -3.894 1.00 88.56 107 THR A CA 1
ATOM 817 C C . THR A 1 107 ? -3.281 -3.824 -2.382 1.00 88.56 107 THR A C 1
ATOM 819 O O . THR A 1 107 ? -3.066 -4.934 -1.895 1.00 88.56 107 THR A O 1
ATOM 822 N N . GLY A 1 108 ? -3.479 -2.741 -1.620 1.00 91.31 108 GLY A N 1
ATOM 823 C CA . GLY A 1 108 ? -3.437 -2.765 -0.156 1.00 91.31 108 GLY A CA 1
ATOM 824 C C . GLY A 1 108 ? -4.354 -3.822 0.482 1.00 91.31 108 GLY A C 1
ATOM 825 O O . GLY A 1 108 ? -3.859 -4.671 1.231 1.00 91.31 108 GLY A O 1
ATOM 826 N N . PRO A 1 109 ? -5.670 -3.838 0.183 1.00 93.12 109 PRO A N 1
ATOM 827 C CA . PRO A 1 109 ? -6.580 -4.823 0.760 1.00 93.12 109 PRO A CA 1
ATOM 828 C C . PRO A 1 109 ? -6.314 -6.250 0.260 1.00 93.12 109 PRO A C 1
ATOM 830 O O . PRO A 1 109 ? -6.499 -7.195 1.030 1.00 93.12 109 PRO A O 1
ATOM 833 N N . ALA A 1 110 ? -5.848 -6.435 -0.982 1.00 91.56 110 ALA A N 1
ATOM 834 C CA . ALA A 1 110 ? -5.480 -7.754 -1.502 1.00 91.56 110 ALA A CA 1
ATOM 835 C C . ALA A 1 110 ? -4.286 -8.353 -0.736 1.00 91.56 110 ALA A C 1
ATOM 837 O O . ALA A 1 110 ? -4.373 -9.476 -0.233 1.00 91.56 110 ALA A O 1
ATOM 838 N N . LEU A 1 111 ? -3.212 -7.575 -0.562 1.00 91.56 111 LEU A N 1
ATOM 839 C CA . LEU A 1 111 ? -2.042 -7.980 0.222 1.00 91.56 111 LEU A CA 1
ATOM 840 C C . LEU A 1 111 ? -2.405 -8.234 1.684 1.00 91.56 111 LEU A C 1
ATOM 842 O O . LEU A 1 111 ? -1.992 -9.243 2.255 1.00 91.56 111 LEU A O 1
ATOM 846 N N . LEU A 1 112 ? -3.200 -7.345 2.290 1.00 92.75 112 LEU A N 1
ATOM 847 C CA . LEU A 1 112 ? -3.639 -7.494 3.677 1.00 92.75 112 LEU A CA 1
ATOM 848 C C . LEU A 1 112 ? -4.434 -8.787 3.885 1.00 92.75 112 LEU A C 1
ATOM 850 O O . LEU A 1 112 ? -4.186 -9.511 4.847 1.00 92.75 112 LEU A O 1
ATOM 854 N N . THR A 1 113 ? -5.333 -9.114 2.956 1.00 92.31 113 THR A N 1
ATOM 855 C CA . THR A 1 113 ? -6.107 -10.361 2.997 1.00 92.31 113 THR A CA 1
ATOM 856 C C . THR A 1 113 ? -5.196 -11.584 2.901 1.00 92.31 113 THR A C 1
ATOM 858 O O . THR A 1 113 ? -5.361 -12.530 3.671 1.00 92.31 113 THR A O 1
ATOM 861 N N . CYS A 1 114 ? -4.196 -11.554 2.014 1.00 91.81 114 CYS A N 1
ATOM 862 C CA . CYS A 1 114 ? -3.208 -12.627 1.894 1.00 91.81 114 CYS A CA 1
ATOM 863 C C . CYS A 1 114 ? -2.409 -12.805 3.192 1.00 91.81 114 CYS A C 1
ATOM 865 O O . CYS A 1 114 ? -2.283 -13.927 3.680 1.00 91.81 114 CYS A O 1
ATOM 867 N N . MET A 1 115 ? -1.951 -11.709 3.806 1.00 91.50 115 MET A N 1
ATOM 868 C CA . MET A 1 115 ? -1.225 -11.748 5.079 1.00 91.50 115 MET A CA 1
ATOM 869 C C . MET A 1 115 ? -2.064 -12.322 6.222 1.00 91.50 115 MET A C 1
ATOM 871 O O . MET A 1 115 ? -1.579 -13.185 6.951 1.00 91.50 115 MET A O 1
ATOM 875 N N . ILE A 1 116 ? -3.320 -11.885 6.363 1.00 91.12 116 ILE A N 1
ATOM 876 C CA . ILE A 1 116 ? -4.243 -12.415 7.380 1.00 91.12 116 ILE A CA 1
ATOM 877 C C . ILE A 1 116 ? -4.517 -13.907 7.132 1.00 91.12 116 ILE A C 1
ATOM 879 O O . ILE A 1 116 ? -4.584 -14.689 8.077 1.00 91.12 116 ILE A O 1
ATOM 883 N N . GLY A 1 117 ? -4.620 -14.318 5.865 1.00 91.31 117 GLY A N 1
ATOM 884 C CA . GLY A 1 117 ? -4.770 -15.718 5.463 1.00 91.31 117 GLY A CA 1
ATOM 885 C C . GLY A 1 117 ? -3.502 -16.571 5.601 1.00 91.31 117 GLY A C 1
ATOM 886 O O . GLY A 1 117 ? -3.553 -17.767 5.318 1.00 91.31 117 GLY A O 1
ATOM 887 N N . GLY A 1 118 ? -2.367 -15.990 6.005 1.00 89.50 118 GLY A N 1
ATOM 888 C CA . GLY A 1 118 ? -1.083 -16.687 6.093 1.00 89.50 118 GLY A CA 1
ATOM 889 C C . GLY A 1 118 ? -0.488 -17.071 4.734 1.00 89.50 118 GLY A C 1
ATOM 890 O O . GLY A 1 118 ? 0.362 -17.959 4.670 1.00 89.50 118 GLY A O 1
ATOM 891 N N . ILE A 1 119 ? -0.932 -16.429 3.649 1.00 89.25 119 ILE A N 1
ATOM 892 C CA . ILE A 1 119 ? -0.387 -16.615 2.305 1.00 89.25 119 ILE A CA 1
ATOM 893 C C . ILE A 1 119 ? 0.866 -15.738 2.192 1.00 89.25 119 ILE A C 1
ATOM 895 O O . ILE A 1 119 ? 0.766 -14.511 2.283 1.00 89.25 119 ILE A O 1
ATOM 899 N N . PRO A 1 120 ? 2.054 -16.340 2.035 1.00 83.19 120 PRO A N 1
ATOM 900 C CA . PRO A 1 120 ? 3.284 -15.580 1.884 1.00 83.19 120 PRO A CA 1
ATOM 901 C C . PRO A 1 120 ? 3.328 -14.877 0.519 1.00 83.19 120 PRO A C 1
ATOM 903 O O . PRO A 1 120 ? 2.702 -15.323 -0.440 1.00 83.19 120 PRO A O 1
ATOM 906 N N . LEU A 1 121 ? 4.076 -13.770 0.445 1.00 81.69 121 LEU A N 1
ATOM 907 C CA . LEU A 1 121 ? 4.166 -12.913 -0.746 1.00 81.69 121 LEU A CA 1
ATOM 908 C C . LEU A 1 121 ? 4.636 -13.661 -2.004 1.00 81.69 121 LEU A C 1
ATOM 910 O O . LEU A 1 121 ? 4.262 -13.287 -3.102 1.00 81.69 121 LEU A O 1
ATOM 914 N N . ASP A 1 122 ? 5.403 -14.738 -1.850 1.00 77.25 122 ASP A N 1
ATOM 915 C CA . ASP A 1 122 ? 5.877 -15.585 -2.952 1.00 77.25 122 ASP A CA 1
ATOM 916 C C . ASP A 1 122 ? 4.807 -16.434 -3.623 1.00 77.25 122 ASP A C 1
ATOM 918 O O . ASP A 1 122 ? 5.080 -17.109 -4.617 1.00 77.25 122 ASP A O 1
ATOM 922 N N . ARG A 1 123 ? 3.590 -16.410 -3.084 1.00 65.31 123 ARG A N 1
ATOM 923 C CA . ARG A 1 123 ? 2.429 -17.111 -3.628 1.00 65.31 123 ARG A CA 1
ATOM 924 C C . ARG A 1 123 ? 1.300 -16.167 -4.040 1.00 65.31 123 ARG A C 1
ATOM 926 O O . ARG A 1 123 ? 0.222 -16.668 -4.362 1.00 65.31 123 ARG A O 1
ATOM 933 N N . VAL A 1 124 ? 1.536 -14.856 -3.981 1.00 63.31 124 VAL A N 1
ATOM 934 C CA . VAL A 1 124 ? 0.608 -13.785 -4.378 1.00 63.31 124 VAL A CA 1
ATOM 935 C C . VAL A 1 124 ? 0.975 -13.312 -5.775 1.00 63.31 124 VAL A C 1
ATOM 937 O O . VAL A 1 124 ? 0.038 -13.186 -6.590 1.00 63.31 124 VAL A O 1
#

Secondary structure (DSSP, 8-state):
-HHHHHHHHHHHTT--GGG-----SSSSPPPBGGGGGS-HHHHHHHHHHHHHHTSTTTT-S-PPPP-TT---B--HHHHHHHHHHHHHHHHHHSTTS------SSSHHHHHHHHHHTT--GGG-